Protein AF-K7LLB5-F1 (afdb_monomer_lite)

Sequence (89 aa):
MIQAAESEDDKSTEAERKAQRTISGALYTIWKREGILGFFKGLQAHILKTVLSSALLLMVKEKIAKSTWILILVIGRYLSVNSPKLKAV

Secondary structure (DSSP, 8-state):
---SSSSSHHHHHHHHHHHHHSHHHHHHHHHHHHHHHHHHHHHHHHHHHHHHHHHHHHHHHHHHHHHHHHHHHHHHHHHHTT-------

InterPro domains:
  IPR018108 Mitochondrial carrier protein, transmembrane region [PF00153] (17-66)
  IPR018108 Mitochondrial carrier protein, transmembrane region [PS50920] (1-67)
  IPR023395 Mitochondrial carrier protein domain superfamily [G3DSA:1.50.40.10] (1-69)
  IPR023395 Mitochondrial carrier protein domain superfamily [SSF103506] (18-63)
  IPR045900 Peroxisomal adenine nucleotide carrier 1/2 [PTHR46650] (1-88)

Structure (mmCIF, N/CA/C/O backbone):
data_AF-K7LLB5-F1
#
_entry.id   AF-K7LLB5-F1
#
loop_
_atom_site.group_PDB
_atom_site.id
_atom_site.type_symbol
_atom_site.label_atom_id
_atom_site.label_alt_id
_atom_site.label_comp_id
_atom_site.label_asym_id
_atom_site.label_entity_id
_atom_site.label_seq_id
_atom_site.pdbx_PDB_ins_code
_atom_site.Cartn_x
_atom_site.Cartn_y
_atom_site.Cartn_z
_atom_site.occupancy
_atom_site.B_iso_or_equiv
_atom_site.auth_seq_id
_atom_site.auth_comp_id
_atom_site.auth_asym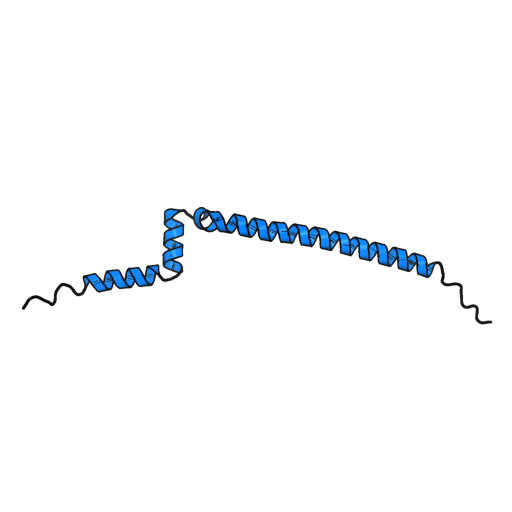_id
_atom_site.auth_atom_id
_atom_site.pdbx_PDB_model_num
ATOM 1 N N . MET A 1 1 ? -34.352 -28.991 46.556 1.00 48.59 1 MET A N 1
ATOM 2 C CA . MET A 1 1 ? -33.949 -29.596 45.268 1.00 48.59 1 MET A CA 1
ATOM 3 C C . MET A 1 1 ? -34.188 -28.583 44.140 1.00 48.59 1 MET A C 1
ATOM 5 O O . MET A 1 1 ? -35.030 -28.806 43.288 1.00 48.59 1 MET A O 1
ATOM 9 N N . ILE A 1 2 ? -33.505 -27.428 44.177 1.00 57.16 2 ILE A N 1
ATOM 10 C CA . ILE A 1 2 ? -33.641 -26.329 43.196 1.00 57.16 2 ILE A CA 1
ATOM 11 C C . ILE A 1 2 ? -32.222 -25.813 42.917 1.00 57.16 2 ILE A C 1
ATOM 13 O O . ILE A 1 2 ? -31.762 -24.866 43.537 1.00 57.16 2 ILE A O 1
ATOM 17 N N . GLN A 1 3 ? -31.483 -26.530 42.074 1.00 56.78 3 GLN A N 1
ATOM 18 C CA . GLN A 1 3 ? -30.183 -26.099 41.533 1.00 56.78 3 GLN A CA 1
ATOM 19 C C . GLN A 1 3 ? -30.078 -26.386 40.022 1.00 56.78 3 GLN A C 1
ATOM 21 O O . GLN A 1 3 ? -28.994 -26.373 39.462 1.00 56.78 3 GLN A O 1
ATOM 26 N N . ALA A 1 4 ? -31.200 -26.654 39.345 1.00 61.75 4 ALA A N 1
ATOM 27 C CA . ALA A 1 4 ? -31.197 -27.072 37.940 1.00 61.75 4 ALA A CA 1
ATOM 28 C C . ALA A 1 4 ? -31.694 -26.001 36.948 1.00 61.75 4 ALA A C 1
ATOM 30 O O . ALA A 1 4 ? -31.777 -26.295 35.764 1.00 61.75 4 ALA A O 1
ATOM 31 N N . ALA A 1 5 ? -32.044 -24.790 37.398 1.00 62.84 5 ALA A N 1
ATOM 32 C CA . ALA A 1 5 ? -32.661 -23.773 36.533 1.00 62.84 5 ALA A CA 1
ATOM 33 C C . ALA A 1 5 ? -31.716 -22.641 36.081 1.00 62.84 5 ALA A C 1
ATOM 35 O O . ALA A 1 5 ? -32.108 -21.846 35.240 1.00 62.84 5 ALA A O 1
ATOM 36 N N . GLU A 1 6 ? -30.485 -22.571 36.594 1.00 57.56 6 GLU A N 1
ATOM 37 C CA . GLU A 1 6 ? -29.536 -21.474 36.313 1.00 57.56 6 GLU A CA 1
ATOM 38 C C . GLU A 1 6 ? -28.322 -21.977 35.514 1.00 57.56 6 GLU A C 1
ATOM 40 O O . GLU A 1 6 ? -27.170 -21.733 35.846 1.00 57.56 6 GLU A O 1
ATOM 45 N N . SER A 1 7 ? -28.551 -22.832 34.515 1.00 60.16 7 SER A N 1
ATOM 46 C CA . SER A 1 7 ? -27.465 -23.357 33.663 1.00 60.16 7 SER A CA 1
ATOM 47 C C . SER A 1 7 ? -27.727 -23.214 32.163 1.00 60.16 7 SER A C 1
ATOM 49 O O . SER A 1 7 ? -26.943 -23.714 31.353 1.00 60.16 7 SER A O 1
ATOM 51 N N . GLU A 1 8 ? -28.798 -22.526 31.768 1.00 60.97 8 GLU A N 1
ATOM 52 C CA . GLU A 1 8 ? -29.113 -22.270 30.353 1.00 60.97 8 GLU A CA 1
ATOM 53 C C . GLU A 1 8 ? -28.758 -20.840 29.921 1.00 60.97 8 GLU A C 1
ATOM 55 O O . GLU A 1 8 ? -28.377 -20.608 28.771 1.00 60.97 8 GLU A O 1
ATOM 60 N N . ASP A 1 9 ? -28.795 -19.894 30.851 1.00 60.53 9 ASP A N 1
ATOM 61 C CA . ASP A 1 9 ? -28.465 -18.485 30.664 1.00 60.53 9 ASP A CA 1
ATOM 62 C C . ASP A 1 9 ? -26.963 -18.261 30.411 1.00 60.53 9 ASP A C 1
ATOM 64 O O . ASP A 1 9 ? -26.593 -17.527 29.484 1.00 60.53 9 ASP A O 1
ATOM 68 N N . ASP A 1 10 ? -26.088 -18.987 31.110 1.00 55.66 10 ASP A N 1
ATOM 69 C CA . ASP A 1 10 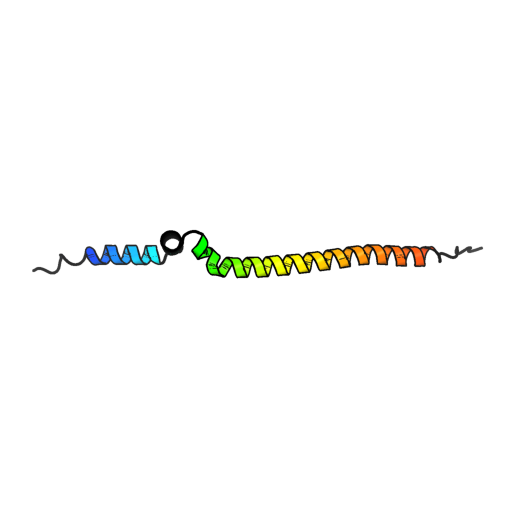? -24.633 -18.855 30.938 1.00 55.66 10 ASP A CA 1
ATOM 70 C C . ASP A 1 10 ? -24.146 -19.324 29.548 1.00 55.66 10 ASP A C 1
ATOM 72 O O . ASP A 1 10 ? -23.232 -18.744 28.950 1.00 55.66 10 ASP A O 1
ATOM 76 N N . LYS A 1 11 ? -24.814 -20.324 28.949 1.00 59.47 11 LYS A N 1
ATOM 77 C CA . LYS A 1 11 ? -24.430 -20.852 27.624 1.00 59.47 11 LYS A CA 1
ATOM 78 C C . LYS A 1 11 ? -24.676 -19.867 26.486 1.00 59.47 11 LYS A C 1
ATOM 80 O O . LYS A 1 11 ? -23.894 -19.831 25.532 1.00 59.47 11 LYS A O 1
ATOM 85 N N . SER A 1 12 ? -25.741 -19.071 26.575 1.00 60.91 12 SER A N 1
ATOM 86 C CA . SER A 1 12 ? -26.033 -18.034 25.577 1.00 60.91 12 SER A CA 1
ATOM 87 C C . SER A 1 12 ? -24.964 -16.934 25.586 1.00 60.91 12 SER A C 1
ATOM 89 O O . SER A 1 12 ? -24.466 -16.531 24.530 1.00 60.91 12 SER A O 1
ATOM 91 N N . THR A 1 13 ? -24.510 -16.553 26.782 1.00 63.31 13 THR A N 1
ATOM 92 C CA . THR A 1 13 ? -23.491 -15.521 26.991 1.00 63.31 13 THR A CA 1
ATOM 93 C C . THR A 1 13 ? -22.110 -15.972 26.502 1.00 63.31 13 THR A C 1
ATOM 95 O O . THR A 1 13 ? -21.373 -15.191 25.891 1.00 63.31 13 THR A O 1
ATOM 98 N N . GLU A 1 14 ? -21.738 -17.240 26.703 1.00 63.00 14 GLU A N 1
ATOM 99 C CA . GLU A 1 14 ? -20.471 -17.776 26.185 1.00 63.00 14 GLU A CA 1
ATOM 100 C C . GLU A 1 14 ? -20.447 -17.914 24.657 1.00 63.00 14 GLU A C 1
ATOM 102 O O . GLU A 1 14 ? -19.417 -17.635 24.028 1.00 63.00 14 GLU A O 1
ATOM 107 N N . ALA A 1 15 ? -21.565 -18.324 24.049 1.00 62.66 15 ALA A N 1
ATOM 108 C CA . ALA A 1 15 ? -21.685 -18.428 22.597 1.00 62.66 15 ALA A CA 1
ATOM 109 C C . ALA A 1 15 ? -21.564 -17.049 21.927 1.00 62.66 15 ALA A C 1
ATOM 111 O O . ALA A 1 15 ? -20.794 -16.908 20.970 1.00 62.66 15 ALA A O 1
ATOM 112 N N . GLU A 1 16 ? -22.215 -16.016 22.480 1.00 61.97 16 GLU A N 1
ATOM 113 C CA . GLU A 1 16 ? -22.021 -14.630 22.033 1.00 61.97 16 GLU A CA 1
ATOM 114 C C . GLU A 1 16 ? -20.572 -14.167 22.228 1.00 61.97 16 GLU A C 1
ATOM 116 O O . GLU A 1 16 ? -19.988 -13.602 21.302 1.00 61.97 16 GLU A O 1
ATOM 121 N N . ARG A 1 17 ? -19.921 -14.472 23.361 1.00 62.47 17 ARG A N 1
ATOM 122 C CA . ARG A 1 17 ? -18.501 -14.116 23.564 1.00 62.47 17 ARG A CA 1
ATOM 123 C C . ARG A 1 17 ? -17.566 -14.807 22.567 1.00 62.47 17 ARG A C 1
ATOM 125 O O . ARG A 1 17 ? -16.605 -14.181 22.116 1.00 62.47 17 ARG A O 1
ATOM 132 N N . LYS A 1 18 ? -17.808 -16.069 22.195 1.00 59.69 18 LYS A N 1
ATOM 133 C CA . LYS A 1 18 ? -17.010 -16.774 21.168 1.00 59.69 18 LYS A CA 1
ATOM 134 C C . LYS A 1 18 ? -17.276 -16.238 19.758 1.00 59.69 18 LYS A C 1
ATOM 136 O O . LYS A 1 18 ? -16.324 -16.074 18.991 1.00 59.69 18 LYS A O 1
ATOM 141 N N . ALA A 1 19 ? -18.520 -15.892 19.433 1.00 57.62 19 ALA A N 1
ATOM 142 C CA . ALA A 1 19 ? -18.854 -15.215 18.180 1.00 57.62 19 ALA A CA 1
ATOM 143 C C . ALA A 1 19 ? -18.216 -13.814 18.110 1.00 57.62 19 ALA A C 1
ATOM 145 O O . ALA A 1 19 ? -17.653 -13.446 17.081 1.00 57.62 19 ALA A O 1
ATOM 146 N N . GLN A 1 20 ? -18.182 -13.081 19.227 1.00 57.91 20 GLN A N 1
ATOM 147 C CA . GLN A 1 20 ? -17.510 -11.784 19.344 1.00 57.91 20 GLN A CA 1
ATOM 148 C C . GLN A 1 20 ? -15.977 -11.899 19.246 1.00 57.91 20 GLN A C 1
ATOM 150 O O . GLN A 1 20 ? -15.321 -10.973 18.772 1.00 57.91 20 GLN A O 1
ATOM 155 N N . ARG A 1 21 ? -15.389 -13.037 19.648 1.00 64.50 21 ARG A N 1
ATOM 156 C CA . ARG A 1 21 ? -13.964 -13.346 19.405 1.00 64.50 21 ARG A CA 1
ATOM 157 C C . ARG A 1 21 ? -13.665 -13.721 17.958 1.00 64.50 21 ARG A C 1
ATOM 159 O O . ARG A 1 21 ? -12.511 -13.650 17.542 1.00 64.50 21 ARG A O 1
ATOM 166 N N . THR A 1 22 ? -14.672 -14.132 17.196 1.00 79.44 22 THR A N 1
ATOM 167 C CA . THR A 1 22 ? -14.491 -14.429 15.779 1.00 79.44 22 THR A CA 1
ATOM 168 C C . THR A 1 22 ? -14.344 -13.103 15.042 1.00 79.44 22 THR A C 1
ATOM 170 O O . THR A 1 22 ? -15.105 -12.168 15.277 1.00 79.44 22 THR A O 1
ATOM 173 N N . ILE A 1 23 ? -13.349 -13.002 14.159 1.00 77.38 23 ILE A N 1
ATOM 174 C CA . ILE A 1 23 ? -13.008 -11.776 13.412 1.00 77.38 23 ILE A CA 1
ATOM 175 C C . ILE A 1 23 ? -14.255 -11.136 12.773 1.00 77.38 23 ILE A C 1
ATOM 177 O O . ILE A 1 23 ? -14.370 -9.914 12.727 1.00 77.38 23 ILE A O 1
ATOM 181 N N . SER A 1 24 ? -15.224 -11.955 12.354 1.00 76.81 24 SER A N 1
ATOM 182 C CA . SER A 1 24 ? -16.519 -11.518 11.826 1.00 76.81 24 SER A CA 1
ATOM 183 C C . SER A 1 24 ? -17.375 -10.733 12.827 1.00 76.81 24 SER A C 1
ATOM 185 O O . SER A 1 24 ? -17.972 -9.732 12.438 1.00 76.81 24 SER A O 1
ATOM 187 N N . GLY A 1 25 ? -17.424 -11.127 14.104 1.00 79.00 25 GLY A N 1
ATOM 188 C CA . GLY A 1 25 ? -18.172 -10.418 15.146 1.00 79.00 25 GLY A CA 1
ATOM 189 C C . GLY A 1 25 ? -17.571 -9.046 15.456 1.00 79.00 25 GLY A C 1
ATOM 190 O O . GLY A 1 25 ? -18.296 -8.053 15.577 1.00 79.00 25 GLY A O 1
ATOM 191 N N . ALA A 1 26 ? -16.238 -8.960 15.490 1.00 78.75 26 ALA A N 1
ATOM 192 C CA . ALA A 1 26 ? -15.534 -7.684 15.604 1.00 78.75 26 ALA A CA 1
ATOM 193 C C . ALA A 1 26 ? -15.799 -6.787 14.382 1.00 78.75 26 ALA A C 1
ATOM 195 O O . ALA A 1 26 ? -16.131 -5.613 14.546 1.00 78.75 26 ALA A O 1
ATOM 196 N N . LEU A 1 27 ? -15.739 -7.351 13.168 1.00 79.38 27 LEU A N 1
ATOM 197 C CA . LEU A 1 27 ? -16.027 -6.635 11.923 1.00 79.38 27 LEU A CA 1
ATOM 198 C C . LEU A 1 27 ? -17.466 -6.086 11.914 1.00 79.38 27 LEU A C 1
ATOM 200 O O . LEU A 1 27 ? -17.688 -4.905 11.658 1.00 79.38 27 LEU A O 1
ATOM 204 N N . TYR A 1 28 ? -18.453 -6.904 12.275 1.00 79.69 28 TYR A N 1
ATOM 205 C CA . TYR A 1 28 ? -19.846 -6.463 12.345 1.00 79.69 28 TYR A CA 1
ATOM 206 C C . TYR A 1 28 ? -20.052 -5.342 13.379 1.00 79.69 28 TYR A C 1
ATOM 208 O O . TYR A 1 28 ? -20.738 -4.354 13.110 1.00 79.69 28 TYR A O 1
ATOM 216 N N . THR A 1 29 ? -19.400 -5.45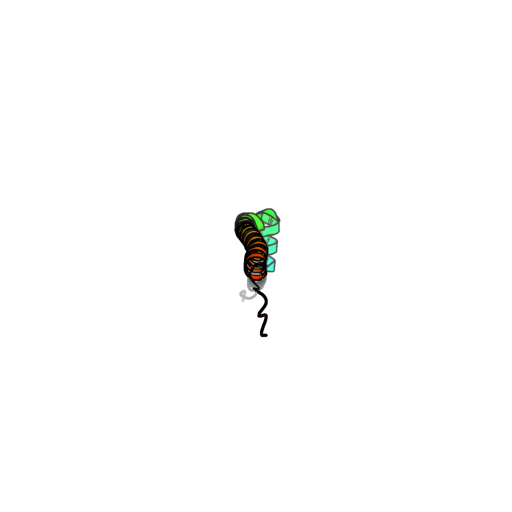0 14.540 1.00 79.00 29 THR A N 1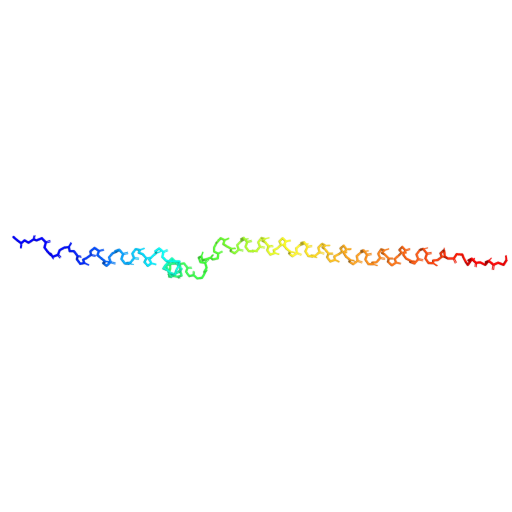
ATOM 217 C CA . THR A 1 29 ? -19.479 -4.440 15.608 1.00 79.00 29 THR A CA 1
ATOM 218 C C . THR A 1 29 ? -18.875 -3.101 15.182 1.00 79.00 29 THR A C 1
ATOM 220 O O . THR A 1 29 ? -19.477 -2.053 15.431 1.00 79.00 29 THR A O 1
ATOM 223 N N . ILE A 1 30 ? -17.717 -3.117 14.511 1.00 80.50 30 ILE A N 1
ATOM 224 C CA . ILE A 1 30 ? -17.063 -1.905 13.992 1.00 80.50 30 ILE A CA 1
ATOM 225 C C . ILE A 1 30 ? -17.926 -1.271 12.894 1.00 80.50 30 ILE A C 1
ATOM 227 O O . ILE A 1 30 ? -18.171 -0.065 12.931 1.00 80.50 30 ILE A O 1
ATOM 231 N N . TRP A 1 31 ? -18.465 -2.079 11.974 1.00 78.62 31 TRP A N 1
ATOM 232 C CA . TRP A 1 31 ? -19.329 -1.592 10.897 1.00 78.62 31 TRP A CA 1
ATOM 233 C C . TRP A 1 31 ? -20.606 -0.928 11.427 1.00 78.62 31 TRP A C 1
ATOM 235 O O . TRP A 1 31 ? -21.008 0.116 10.924 1.00 78.62 31 TRP A O 1
ATOM 245 N N . LYS A 1 32 ? -21.219 -1.469 12.485 1.00 77.50 32 LYS A N 1
ATOM 246 C CA . LYS A 1 32 ? -22.419 -0.875 13.092 1.00 77.50 32 LYS A CA 1
ATOM 247 C C . LYS A 1 32 ? -22.127 0.395 13.904 1.00 77.50 32 LYS A C 1
ATOM 249 O O . LYS A 1 32 ? -22.965 1.291 13.930 1.00 77.50 32 LYS A O 1
ATOM 254 N N . ARG A 1 33 ? -20.981 0.470 14.596 1.00 74.81 33 ARG A N 1
ATOM 255 C CA . ARG A 1 33 ? -20.630 1.617 15.463 1.00 74.81 33 ARG A CA 1
ATOM 256 C C . ARG A 1 33 ? -20.022 2.797 14.710 1.00 74.81 33 ARG A C 1
ATOM 258 O O . ARG A 1 33 ? -20.350 3.933 15.030 1.00 74.81 33 ARG A O 1
ATOM 265 N N . GLU A 1 34 ? -19.132 2.540 13.755 1.00 72.56 34 GLU A N 1
ATOM 266 C CA . GLU A 1 34 ? -18.376 3.584 13.043 1.00 72.56 34 GLU A CA 1
ATOM 267 C C . GLU A 1 34 ? -18.516 3.512 11.511 1.00 72.56 34 GLU A C 1
ATOM 269 O O . GLU A 1 34 ? -17.999 4.373 10.793 1.00 72.56 34 GLU A O 1
ATOM 274 N N . GLY A 1 35 ? -19.218 2.507 10.981 1.00 71.81 35 GLY A N 1
ATOM 275 C CA . GLY A 1 35 ? -19.359 2.313 9.540 1.00 71.81 35 GLY A CA 1
ATOM 276 C C . GLY A 1 35 ? -18.069 1.848 8.867 1.00 71.81 35 GLY A C 1
ATOM 277 O O . GLY A 1 35 ? -17.121 1.379 9.495 1.00 71.81 35 GLY A O 1
ATOM 278 N N . ILE A 1 36 ? -18.027 2.011 7.543 1.00 67.88 36 ILE A N 1
ATOM 279 C CA . ILE A 1 36 ? -16.814 1.803 6.739 1.00 67.88 36 ILE A CA 1
ATOM 280 C C . ILE A 1 36 ? -15.697 2.759 7.178 1.00 67.88 36 ILE A C 1
ATOM 282 O O . ILE A 1 36 ? -14.542 2.350 7.242 1.00 67.88 36 ILE A O 1
ATOM 286 N N . LEU A 1 37 ? -16.038 3.997 7.558 1.00 66.44 37 LEU A N 1
ATOM 287 C CA . LEU A 1 37 ? -15.064 5.012 7.965 1.00 66.44 37 LEU A CA 1
ATOM 288 C C . LEU A 1 37 ? -14.230 4.580 9.179 1.00 66.44 37 LEU A C 1
ATOM 290 O O . LEU A 1 37 ? -13.043 4.896 9.218 1.00 66.44 37 LEU A O 1
ATOM 294 N N . GLY A 1 38 ? -14.809 3.838 10.128 1.00 67.56 38 GLY A N 1
ATOM 295 C CA . GLY A 1 38 ? -14.092 3.365 11.318 1.00 67.56 38 GLY A CA 1
ATOM 296 C C . GLY A 1 38 ? -12.935 2.420 11.007 1.00 67.56 38 GLY A C 1
ATOM 297 O O . GLY A 1 38 ? -11.840 2.578 11.544 1.00 67.56 38 GLY A O 1
ATOM 298 N N . PHE A 1 39 ? -13.119 1.505 10.050 1.00 67.31 39 PHE A N 1
ATOM 299 C CA . PHE A 1 39 ? -12.033 0.636 9.575 1.00 67.31 39 PHE A CA 1
ATOM 300 C C . PHE A 1 39 ? -10.884 1.425 8.949 1.00 67.31 39 PHE A C 1
ATOM 302 O O . PHE A 1 39 ? -9.715 1.059 9.072 1.00 67.31 39 PHE A O 1
ATOM 309 N N . PHE A 1 40 ? -11.219 2.526 8.282 1.00 69.06 40 PHE A N 1
ATOM 310 C CA . PHE A 1 40 ? -10.262 3.367 7.580 1.00 69.06 40 PHE A CA 1
ATOM 311 C C . PHE A 1 40 ? -9.632 4.445 8.466 1.00 69.06 40 PHE A C 1
ATOM 313 O O . PHE A 1 40 ? -8.572 4.953 8.104 1.00 69.06 40 PHE A O 1
ATOM 320 N N . LYS A 1 41 ? -10.196 4.750 9.643 1.00 70.25 41 LYS A N 1
ATOM 321 C CA . LYS A 1 41 ? -9.810 5.908 10.471 1.00 70.25 41 LYS A CA 1
ATOM 322 C C . LYS A 1 41 ? -8.339 5.924 10.924 1.00 70.25 41 LYS A C 1
ATOM 324 O O . LYS A 1 41 ? -7.824 6.980 11.272 1.00 70.25 41 LYS A O 1
ATOM 329 N N . GLY A 1 42 ? -7.632 4.795 10.847 1.00 71.00 42 GLY A N 1
ATOM 330 C CA . GLY A 1 42 ? -6.164 4.730 10.953 1.00 71.00 42 GLY A CA 1
ATOM 331 C C . GLY A 1 42 ? -5.493 3.981 9.799 1.00 71.00 42 GLY A C 1
ATOM 332 O O . GLY A 1 42 ? -4.406 4.355 9.353 1.00 71.00 42 GLY A O 1
ATOM 333 N N . LEU A 1 43 ? -6.159 2.950 9.267 1.00 77.62 43 LEU A N 1
ATOM 334 C CA . LEU A 1 43 ? -5.618 2.131 8.186 1.00 77.62 43 LEU A CA 1
ATOM 335 C C . LEU A 1 43 ? -5.452 2.933 6.891 1.00 77.62 43 LEU A C 1
ATOM 337 O O . LEU A 1 43 ? -4.462 2.750 6.189 1.00 77.62 43 LEU A O 1
ATOM 341 N N . GLN A 1 44 ? -6.362 3.865 6.596 1.00 81.62 44 GLN A N 1
ATOM 342 C CA . GLN A 1 44 ? -6.266 4.701 5.402 1.00 81.62 44 GLN A CA 1
ATOM 343 C C . GLN A 1 44 ? -5.003 5.548 5.420 1.00 81.62 44 GLN A C 1
ATOM 345 O O . GLN A 1 44 ? -4.337 5.614 4.399 1.00 81.62 44 GLN A O 1
ATOM 350 N N . ALA A 1 45 ? -4.634 6.149 6.554 1.00 84.88 45 ALA A N 1
ATOM 351 C CA . ALA A 1 45 ? -3.403 6.932 6.650 1.00 84.88 45 ALA A CA 1
ATOM 352 C C . ALA A 1 45 ? -2.160 6.058 6.404 1.00 84.88 45 ALA A C 1
ATOM 354 O O . ALA A 1 45 ? -1.228 6.485 5.722 1.00 84.88 45 ALA A O 1
ATOM 355 N N . HIS A 1 46 ? -2.160 4.816 6.901 1.00 87.31 46 HIS A N 1
ATOM 356 C CA . HIS A 1 46 ? -1.080 3.861 6.649 1.00 87.31 46 HIS A CA 1
ATOM 357 C C . HIS A 1 46 ? -1.024 3.415 5.179 1.00 87.31 46 HIS A C 1
ATOM 359 O O . HIS A 1 46 ? 0.047 3.417 4.570 1.00 87.31 46 HIS A O 1
ATOM 365 N N . ILE A 1 47 ? -2.173 3.093 4.580 1.00 90.31 47 ILE A N 1
ATOM 366 C CA . ILE A 1 47 ? -2.281 2.746 3.158 1.00 90.31 47 ILE A CA 1
ATOM 367 C C . ILE A 1 47 ? -1.847 3.935 2.299 1.00 90.31 47 ILE A C 1
ATOM 369 O O . ILE A 1 47 ? -1.013 3.776 1.422 1.00 90.31 47 ILE A O 1
ATOM 373 N N . LEU A 1 48 ? -2.322 5.149 2.577 1.00 91.25 48 LEU A N 1
ATOM 374 C CA . LEU A 1 48 ? -1.908 6.342 1.837 1.00 91.25 48 LEU A CA 1
ATOM 375 C C . LEU A 1 48 ? -0.406 6.572 1.960 1.00 91.25 48 LEU A C 1
ATOM 377 O O . LEU A 1 48 ? 0.240 6.865 0.963 1.00 91.25 48 LEU A O 1
ATOM 381 N N . LYS A 1 49 ? 0.169 6.400 3.154 1.00 91.94 49 LYS A N 1
ATOM 382 C CA . LYS A 1 49 ? 1.612 6.542 3.372 1.00 91.94 49 LYS A CA 1
ATOM 383 C C . LYS A 1 49 ? 2.418 5.510 2.579 1.00 91.94 49 LYS A C 1
ATOM 385 O O . LYS A 1 49 ? 3.414 5.872 1.956 1.00 91.94 49 LYS A O 1
ATOM 390 N N . THR A 1 50 ? 1.998 4.247 2.588 1.00 95.06 50 THR A N 1
ATOM 391 C CA . THR A 1 50 ? 2.676 3.156 1.861 1.00 95.06 50 THR A CA 1
ATOM 392 C C . THR A 1 50 ? 2.512 3.290 0.349 1.00 95.06 50 THR A C 1
ATOM 394 O O . THR A 1 50 ? 3.487 3.135 -0.388 1.00 95.06 50 THR A O 1
ATOM 397 N N . VAL A 1 51 ? 1.321 3.664 -0.120 1.00 95.12 51 VAL A N 1
ATOM 398 C CA . VAL A 1 51 ? 1.031 3.945 -1.532 1.00 95.12 51 VAL A CA 1
ATOM 399 C C . VAL A 1 51 ? 1.814 5.163 -2.010 1.00 95.12 51 VAL A C 1
ATOM 401 O O . VAL A 1 51 ? 2.459 5.088 -3.050 1.00 95.12 51 VAL A O 1
ATOM 404 N N . LEU A 1 52 ? 1.835 6.257 -1.246 1.00 95.31 52 LEU A N 1
ATOM 405 C CA . LEU A 1 52 ? 2.595 7.462 -1.582 1.00 95.31 52 LEU A CA 1
ATOM 406 C C . LEU A 1 52 ? 4.100 7.181 -1.620 1.00 95.31 52 LEU A C 1
ATOM 408 O O . LEU A 1 52 ? 4.775 7.581 -2.565 1.00 95.31 52 LEU A O 1
ATOM 412 N N . SER A 1 53 ? 4.623 6.448 -0.632 1.00 96.06 53 SER A N 1
ATOM 413 C CA . SER A 1 53 ? 6.023 6.011 -0.623 1.00 96.06 53 SER A CA 1
ATOM 414 C C . SER A 1 53 ? 6.350 5.163 -1.856 1.00 96.06 53 SER A C 1
ATOM 416 O O . SER A 1 53 ? 7.345 5.422 -2.531 1.00 96.06 53 SER A O 1
ATOM 418 N N . SER A 1 54 ? 5.477 4.215 -2.204 1.00 96.00 54 SER A N 1
ATOM 419 C CA . SER A 1 54 ? 5.630 3.372 -3.395 1.00 96.00 54 SER A CA 1
ATOM 420 C C . SER A 1 54 ? 5.552 4.181 -4.693 1.00 96.00 54 SER A C 1
ATOM 422 O O . SER A 1 54 ? 6.349 3.957 -5.600 1.00 96.00 54 SER A O 1
ATOM 424 N N . ALA A 1 55 ? 4.649 5.158 -4.777 1.00 96.25 55 ALA A N 1
ATOM 425 C CA . ALA A 1 55 ? 4.508 6.041 -5.930 1.00 96.25 55 ALA A CA 1
ATOM 426 C C . ALA A 1 55 ? 5.771 6.885 -6.155 1.00 96.25 55 ALA A C 1
ATOM 428 O O . ALA A 1 55 ? 6.272 6.958 -7.276 1.00 96.25 55 ALA A O 1
ATOM 429 N N . LEU A 1 56 ? 6.331 7.465 -5.088 1.00 97.00 56 LEU A N 1
ATOM 430 C CA . LEU A 1 56 ? 7.591 8.209 -5.157 1.00 97.00 56 LEU A CA 1
ATOM 431 C C . LEU A 1 56 ? 8.758 7.303 -5.573 1.00 97.00 56 LEU A C 1
ATOM 433 O O . LEU A 1 56 ? 9.544 7.682 -6.441 1.00 97.00 56 LEU A O 1
ATOM 437 N N . LEU A 1 57 ? 8.850 6.094 -5.009 1.00 95.69 57 LEU A N 1
ATOM 438 C CA . LEU A 1 57 ? 9.869 5.111 -5.389 1.00 95.69 57 LEU A CA 1
ATOM 439 C C . LEU A 1 57 ? 9.774 4.734 -6.871 1.00 95.69 57 LEU A C 1
ATOM 441 O O . LEU A 1 57 ? 10.796 4.704 -7.558 1.00 95.69 57 LEU A O 1
ATOM 445 N N . LEU A 1 58 ? 8.567 4.480 -7.381 1.00 95.69 58 LEU A N 1
ATOM 446 C CA . LEU A 1 58 ? 8.350 4.180 -8.796 1.00 95.69 58 LEU A CA 1
ATOM 447 C C . LEU A 1 58 ? 8.693 5.376 -9.686 1.00 95.69 58 LEU A C 1
ATOM 449 O O . LEU A 1 58 ? 9.401 5.201 -10.674 1.00 95.69 58 LEU A O 1
ATOM 453 N N . MET A 1 59 ? 8.293 6.591 -9.307 1.00 94.88 59 MET A N 1
ATOM 454 C CA . MET A 1 59 ? 8.626 7.810 -10.048 1.00 94.88 59 MET A CA 1
ATOM 455 C C . MET A 1 59 ? 10.146 8.017 -10.158 1.00 94.88 59 MET A C 1
ATOM 457 O O . MET A 1 59 ? 10.662 8.338 -11.233 1.00 94.88 59 MET A O 1
ATOM 461 N N . VAL A 1 60 ? 10.879 7.804 -9.061 1.00 95.56 60 VAL A N 1
ATOM 462 C CA . VAL A 1 60 ? 12.348 7.873 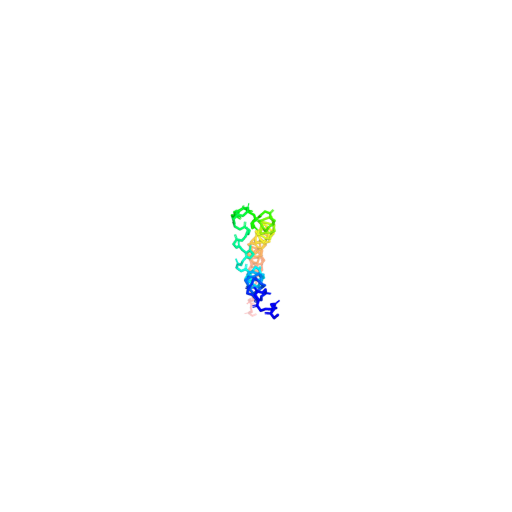-9.044 1.00 95.56 60 VAL A CA 1
ATOM 463 C C . VAL A 1 60 ? 12.952 6.751 -9.893 1.00 95.56 60 VAL A C 1
ATOM 465 O O . VAL A 1 60 ? 13.812 7.022 -10.732 1.00 95.56 60 VAL A O 1
ATOM 468 N N . LYS A 1 61 ? 12.464 5.511 -9.752 1.00 94.25 61 LYS A N 1
ATOM 469 C CA . LYS A 1 61 ? 12.912 4.353 -10.542 1.00 94.25 61 LYS A CA 1
ATOM 470 C C . LYS A 1 61 ? 12.733 4.578 -12.045 1.00 94.25 61 LYS A C 1
ATOM 472 O O . LYS A 1 61 ? 13.654 4.304 -12.809 1.00 94.25 61 LYS A O 1
ATOM 477 N N . GLU A 1 62 ? 11.587 5.097 -12.479 1.00 92.00 62 GLU A N 1
ATOM 478 C CA . GLU A 1 62 ? 11.315 5.382 -13.891 1.00 92.00 62 GLU A CA 1
ATOM 479 C C . GLU A 1 62 ? 12.218 6.483 -14.448 1.00 92.00 62 GLU A C 1
ATOM 481 O O . GLU A 1 62 ? 12.711 6.361 -15.572 1.00 92.00 62 GLU A O 1
ATOM 486 N N . LYS A 1 63 ? 12.462 7.551 -13.676 1.00 91.06 63 LYS A N 1
ATOM 487 C CA . LYS A 1 63 ? 13.391 8.611 -14.089 1.00 91.06 63 LYS A CA 1
ATOM 488 C C . LYS A 1 63 ? 14.816 8.087 -14.224 1.00 91.06 63 LYS A C 1
ATOM 490 O O . LYS A 1 63 ? 15.462 8.381 -15.225 1.00 91.06 63 LYS A O 1
ATOM 495 N N . ILE A 1 64 ? 15.287 7.296 -13.259 1.00 91.00 64 ILE A N 1
ATOM 496 C CA . ILE A 1 64 ? 16.629 6.706 -13.310 1.00 91.00 64 ILE A CA 1
ATOM 497 C C . ILE A 1 64 ? 16.733 5.753 -14.496 1.00 91.00 64 ILE A C 1
ATOM 499 O O . ILE A 1 64 ? 17.658 5.897 -15.280 1.00 91.00 64 ILE A O 1
ATOM 503 N N . ALA A 1 65 ? 15.772 4.849 -14.695 1.00 89.38 65 ALA A N 1
ATOM 504 C CA . ALA A 1 65 ? 15.807 3.894 -15.801 1.00 89.38 65 ALA A CA 1
ATOM 505 C C . ALA A 1 65 ? 15.807 4.582 -17.177 1.00 89.38 65 ALA A C 1
ATOM 507 O O . ALA A 1 65 ? 16.571 4.184 -18.057 1.00 89.38 65 ALA A O 1
ATOM 508 N N . LYS A 1 66 ? 15.006 5.644 -17.358 1.00 86.38 66 LYS A N 1
ATOM 509 C CA . LYS A 1 66 ? 15.025 6.459 -18.586 1.00 86.38 66 LYS A CA 1
ATOM 510 C C . LYS A 1 66 ? 16.382 7.132 -18.780 1.00 86.38 66 LYS A C 1
ATOM 512 O O . LYS A 1 66 ? 16.942 7.053 -19.870 1.00 86.38 66 LYS A O 1
ATOM 517 N N . SER A 1 67 ? 16.940 7.730 -17.728 1.00 86.94 67 SER A N 1
ATOM 518 C CA . SER A 1 67 ? 18.282 8.317 -17.776 1.00 86.94 67 SER A CA 1
ATOM 519 C C . SER A 1 67 ? 19.360 7.274 -18.050 1.00 86.94 67 SER A C 1
ATOM 521 O O . SER A 1 67 ? 20.265 7.560 -18.816 1.00 86.94 67 SER A O 1
ATOM 523 N N . THR A 1 68 ? 19.263 6.062 -17.500 1.00 89.81 68 THR A N 1
ATOM 524 C CA . THR A 1 68 ? 20.188 4.957 -17.782 1.00 89.81 68 THR A CA 1
ATOM 525 C C . THR A 1 68 ? 20.112 4.543 -19.245 1.00 89.81 68 THR A C 1
ATOM 527 O O . THR A 1 68 ? 21.155 4.362 -19.860 1.00 89.81 68 THR A O 1
ATOM 530 N N . TRP A 1 69 ? 18.912 4.457 -19.829 1.00 89.12 69 TRP A N 1
ATOM 531 C CA . TRP A 1 69 ? 18.729 4.191 -21.261 1.00 89.12 69 TRP A CA 1
ATOM 532 C C . TRP A 1 69 ? 19.298 5.305 -22.146 1.00 89.12 69 TRP A C 1
ATOM 534 O O . TRP A 1 69 ? 19.945 5.042 -23.155 1.00 89.12 69 TRP A O 1
ATOM 544 N N . ILE A 1 70 ? 19.107 6.564 -21.765 1.00 89.31 70 ILE A N 1
ATOM 545 C CA . ILE A 1 70 ? 19.687 7.692 -22.500 1.00 89.31 70 ILE A CA 1
ATOM 546 C C . ILE A 1 70 ? 21.210 7.696 -22.338 1.00 89.31 70 ILE A C 1
ATOM 548 O O . ILE A 1 70 ? 21.925 7.854 -23.319 1.00 89.31 70 ILE A O 1
ATOM 552 N N . LEU A 1 71 ? 21.723 7.453 -21.133 1.00 89.69 71 LEU A N 1
ATOM 553 C CA . LEU A 1 71 ? 23.150 7.421 -20.831 1.00 89.69 71 LEU A CA 1
ATOM 554 C C . LEU A 1 71 ? 23.854 6.254 -21.531 1.00 89.69 71 LEU A C 1
ATOM 556 O O . LEU A 1 71 ? 24.935 6.458 -22.073 1.00 89.69 71 LEU A O 1
ATOM 560 N N . ILE A 1 72 ? 23.243 5.063 -21.582 1.00 89.94 72 ILE A N 1
ATOM 561 C CA . ILE A 1 72 ? 23.799 3.913 -22.309 1.00 89.94 72 ILE A CA 1
ATOM 562 C C . ILE A 1 72 ? 23.785 4.144 -23.826 1.00 89.94 72 ILE A C 1
ATOM 564 O O . ILE A 1 72 ? 24.702 3.726 -24.529 1.00 89.94 72 ILE A O 1
ATOM 568 N N . LEU A 1 73 ? 22.793 4.872 -24.345 1.00 88.56 73 LEU A N 1
ATOM 569 C CA . LEU A 1 73 ? 22.796 5.294 -25.743 1.00 88.56 73 LEU A CA 1
ATOM 570 C C . LEU A 1 73 ? 23.841 6.382 -26.000 1.00 88.56 73 LEU A C 1
ATOM 572 O O . LEU A 1 73 ? 24.533 6.314 -27.008 1.00 88.56 73 LEU A O 1
ATOM 576 N N . VAL A 1 74 ? 24.007 7.356 -25.103 1.00 88.75 74 VAL A N 1
ATOM 577 C CA . VAL A 1 74 ? 25.030 8.406 -25.227 1.00 88.75 74 VAL A CA 1
ATOM 578 C C . VAL A 1 74 ? 26.430 7.799 -25.160 1.00 88.75 74 VAL A C 1
ATOM 580 O O . VAL A 1 74 ? 27.226 8.070 -26.053 1.00 88.75 74 VAL A O 1
ATOM 583 N N . ILE A 1 75 ? 26.722 6.927 -24.187 1.00 88.12 75 ILE A N 1
ATOM 584 C CA . ILE A 1 75 ? 28.020 6.241 -24.087 1.00 88.12 75 ILE A CA 1
ATOM 585 C C . ILE A 1 75 ? 28.234 5.292 -25.272 1.00 88.12 75 ILE A C 1
ATOM 587 O O . ILE A 1 75 ? 29.324 5.259 -25.831 1.00 88.12 75 ILE A O 1
ATOM 591 N N . GLY A 1 76 ? 27.192 4.580 -25.716 1.00 84.38 76 GLY A N 1
ATOM 592 C CA . GLY A 1 76 ? 27.252 3.705 -26.884 1.00 84.38 76 GLY A CA 1
ATOM 593 C C . GLY A 1 76 ? 27.519 4.483 -28.171 1.00 84.38 76 GLY A C 1
ATOM 594 O O . GLY A 1 76 ? 28.351 4.070 -28.974 1.00 84.38 76 GLY A O 1
ATOM 595 N N . ARG A 1 77 ? 26.895 5.654 -28.351 1.00 82.88 77 ARG A N 1
ATOM 596 C CA . ARG A 1 77 ? 27.197 6.563 -29.468 1.00 82.88 77 ARG A CA 1
ATOM 597 C C . ARG A 1 77 ? 28.602 7.147 -29.361 1.00 82.88 77 ARG A C 1
ATOM 599 O O . ARG A 1 77 ? 29.276 7.239 -30.382 1.00 82.88 77 ARG A O 1
ATOM 606 N N . TYR A 1 78 ? 29.053 7.501 -28.159 1.00 83.12 78 TYR A N 1
ATOM 607 C CA . TYR A 1 78 ? 30.400 8.030 -27.930 1.00 83.12 78 TYR A CA 1
ATOM 608 C C . TYR A 1 78 ? 31.478 6.978 -28.221 1.00 83.12 78 TYR A C 1
ATOM 610 O O . TYR A 1 78 ? 32.483 7.278 -28.854 1.00 83.12 78 TYR A O 1
ATOM 618 N N . LEU A 1 79 ? 31.240 5.719 -27.846 1.00 77.19 79 LEU A N 1
ATOM 619 C CA . LEU A 1 79 ? 32.120 4.598 -28.180 1.00 77.19 79 LEU A CA 1
ATOM 620 C C . LEU A 1 79 ? 32.035 4.230 -29.669 1.00 77.19 79 LEU A C 1
ATOM 622 O O . LEU A 1 79 ? 33.057 3.947 -30.289 1.00 77.19 79 LEU A O 1
ATOM 626 N N . SER A 1 80 ? 30.849 4.294 -30.281 1.00 63.66 80 SER A N 1
ATOM 627 C CA . SER A 1 80 ? 30.675 3.985 -31.705 1.00 63.66 80 SER A CA 1
ATOM 628 C C . SER A 1 80 ? 31.276 5.043 -32.636 1.00 63.66 80 SER A C 1
ATOM 630 O O . SER A 1 80 ? 31.624 4.698 -33.764 1.00 63.66 80 SER A O 1
ATOM 632 N N . VAL A 1 81 ? 31.443 6.300 -32.197 1.00 66.31 81 VAL A N 1
ATOM 633 C CA . VAL A 1 81 ? 32.189 7.307 -32.979 1.00 66.31 81 VAL A CA 1
ATOM 634 C C . VAL A 1 81 ? 33.685 6.981 -33.045 1.00 66.31 81 VAL A C 1
ATOM 636 O O . VAL A 1 81 ? 34.364 7.419 -33.968 1.00 66.31 81 VAL A O 1
ATOM 639 N N . ASN A 1 82 ? 34.186 6.160 -32.116 1.00 59.44 82 ASN A N 1
ATOM 640 C CA . ASN A 1 82 ? 35.569 5.707 -32.075 1.00 59.44 82 ASN A CA 1
ATOM 641 C C . ASN A 1 82 ? 35.692 4.206 -32.367 1.00 59.44 82 ASN A C 1
ATOM 643 O O . ASN A 1 82 ? 36.436 3.498 -31.696 1.00 59.44 82 ASN A O 1
ATOM 647 N N . SER A 1 83 ? 35.009 3.710 -33.398 1.00 59.94 83 SER A N 1
ATOM 648 C CA . SER A 1 83 ? 35.564 2.586 -34.157 1.00 59.94 83 SER A CA 1
ATOM 649 C C . SER A 1 83 ? 36.518 3.163 -35.209 1.00 59.94 83 SER A C 1
ATOM 651 O O . SER A 1 83 ? 36.089 3.345 -36.354 1.00 59.94 83 SER A O 1
ATOM 653 N N . PRO A 1 84 ? 37.795 3.496 -34.896 1.00 52.47 84 PRO A N 1
ATOM 654 C CA . PRO A 1 84 ? 38.770 3.593 -35.959 1.00 52.47 84 PRO A CA 1
ATOM 655 C C . PRO A 1 84 ? 38.773 2.207 -36.580 1.00 52.47 84 PRO A C 1
ATOM 657 O O . PRO A 1 84 ? 38.989 1.198 -35.905 1.00 52.47 84 PRO A O 1
ATOM 660 N N . LYS A 1 85 ? 38.413 2.155 -37.859 1.00 58.41 85 LYS A N 1
ATOM 661 C CA . LYS A 1 85 ? 38.540 0.950 -38.652 1.00 58.41 85 LYS A CA 1
ATOM 662 C C . LYS A 1 85 ? 39.905 0.354 -38.339 1.00 58.41 85 LYS A C 1
ATOM 664 O O . LYS A 1 85 ? 40.924 0.981 -38.626 1.00 58.41 85 LYS A O 1
ATOM 669 N N . LEU A 1 86 ? 39.905 -0.850 -37.773 1.00 58.72 86 LEU A N 1
ATOM 670 C CA . LEU A 1 86 ? 41.015 -1.776 -37.901 1.00 58.72 86 LEU A CA 1
ATOM 671 C C . LEU A 1 86 ? 41.141 -2.038 -39.400 1.00 58.72 86 LEU A C 1
ATOM 673 O O . LEU A 1 86 ? 40.605 -2.999 -39.944 1.00 58.72 86 LEU A O 1
ATOM 677 N N . LYS A 1 87 ? 41.786 -1.108 -40.101 1.00 46.19 87 LYS A N 1
ATOM 678 C CA . LYS A 1 87 ? 42.340 -1.343 -41.418 1.00 46.19 87 LYS A CA 1
ATOM 679 C C . LYS A 1 87 ? 43.597 -2.157 -41.148 1.00 46.19 87 LYS A C 1
A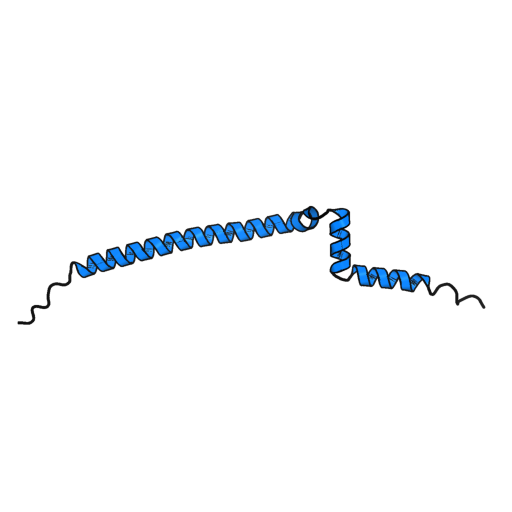TOM 681 O O . LYS A 1 87 ? 44.699 -1.627 -41.142 1.00 46.19 87 LYS A O 1
ATOM 686 N N . ALA A 1 88 ? 43.376 -3.426 -40.813 1.00 62.16 88 ALA A N 1
ATOM 687 C CA . ALA A 1 88 ? 44.371 -4.464 -40.956 1.00 62.16 88 ALA A CA 1
ATOM 688 C C . ALA A 1 88 ? 44.612 -4.587 -42.465 1.00 62.16 88 ALA A C 1
ATOM 690 O O . ALA A 1 88 ? 43.785 -5.134 -43.195 1.00 62.16 88 ALA A O 1
ATOM 691 N N . VAL A 1 89 ? 45.666 -3.926 -42.929 1.00 57.84 89 VAL A N 1
ATOM 692 C CA . VAL A 1 89 ? 46.350 -4.217 -44.190 1.00 57.84 89 VAL A CA 1
ATOM 693 C C . VAL A 1 89 ? 47.746 -4.648 -43.799 1.00 57.84 89 VAL A C 1
ATOM 695 O O . VAL A 1 89 ? 48.321 -3.949 -42.935 1.00 57.84 89 VAL A O 1
#

pLDDT: mean 75.67, std 14.17, range [46.19, 97.0]

Organism: Glycine max (NCBI:txid3847)

Radius of gyration: 33.64 Å; chains: 1; bounding box: 80×38×90 Å

Foldseek 3Di:
DPPPPPPPVVVVVVVLVVCCVPVVVVVVVQCVPPNPCSVCVPVVVVVCVVVVVVVVVVVVVVVVVVVVVVVCVVVVVVVVVPPPPPPPD